Protein AF-A0A1V5LY72-F1 (afdb_monomer)

Radius of gyration: 16.08 Å; Cα contacts (8 Å, |Δi|>4): 349; chains: 1; bounding box: 36×36×45 Å

Nearest PDB structures (foldseek):
  6a4c-assembly1_A  TM=6.424E-01  e=1.986E-06  Myxococcus xanthus DK 1622
  4v6i-assembly1_AB  TM=4.073E-01  e=1.769E+00  Saccharomyces cerevisiae
  3egi-assembly1_A  TM=2.942E-01  e=5.851E+00  Homo sapiens
  3egi-assembly1_C  TM=3.073E-01  e=8.894E+00  Homo sapiens

Structure (mmCIF, N/CA/C/O backbone):
data_AF-A0A1V5LY72-F1
#
_entry.id   AF-A0A1V5LY72-F1
#
loop_
_atom_site.group_PDB
_atom_site.id
_atom_site.type_symbol
_atom_site.label_atom_id
_atom_site.label_alt_id
_atom_site.label_comp_id
_atom_site.label_asym_id
_atom_site.label_entity_id
_atom_site.label_seq_id
_atom_site.pdbx_PDB_ins_code
_atom_site.Cartn_x
_atom_site.Cartn_y
_atom_site.Cartn_z
_atom_site.occupancy
_atom_site.B_iso_or_equiv
_atom_site.auth_seq_id
_atom_site.auth_comp_id
_atom_site.auth_asym_id
_atom_site.auth_atom_id
_atom_site.pdbx_PDB_model_num
ATOM 1 N N . MET A 1 1 ? -5.450 -8.297 14.480 1.00 88.75 1 MET A N 1
ATOM 2 C CA . MET A 1 1 ? -4.100 -7.700 14.528 1.00 88.75 1 MET A CA 1
ATOM 3 C C . MET A 1 1 ? -3.968 -6.766 13.341 1.00 88.75 1 MET A C 1
ATOM 5 O O . MET A 1 1 ? -4.566 -7.056 12.306 1.00 88.75 1 MET A O 1
ATOM 9 N N . VAL A 1 2 ? -3.262 -5.652 13.519 1.00 92.75 2 VAL A N 1
ATOM 10 C CA . VAL A 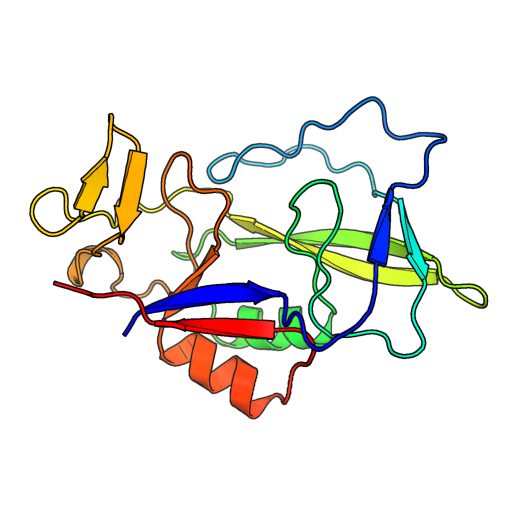1 2 ? -2.983 -4.669 12.466 1.00 92.75 2 VAL A CA 1
ATOM 11 C C . VAL A 1 2 ? -1.475 -4.566 12.291 1.00 92.75 2 VAL A C 1
ATOM 13 O O . VAL A 1 2 ? -0.736 -4.670 13.268 1.00 92.75 2 VAL A O 1
ATOM 16 N N . PHE A 1 3 ? -1.032 -4.344 11.061 1.00 94.44 3 PHE A N 1
ATOM 17 C CA . PHE A 1 3 ? 0.366 -4.155 10.696 1.00 94.44 3 PHE A CA 1
ATOM 18 C C . PHE A 1 3 ? 0.501 -2.872 9.889 1.00 94.44 3 PHE A C 1
ATOM 20 O O . PHE A 1 3 ? -0.375 -2.587 9.078 1.00 94.44 3 PHE A O 1
ATOM 27 N N . SER A 1 4 ? 1.582 -2.114 10.060 1.00 92.44 4 SER A N 1
ATOM 28 C CA . SER A 1 4 ? 1.967 -1.118 9.056 1.00 92.44 4 SER A CA 1
ATOM 29 C C . SER A 1 4 ? 2.864 -1.759 8.004 1.00 92.44 4 SER A C 1
ATOM 31 O O . SER A 1 4 ? 3.755 -2.537 8.357 1.00 92.44 4 SER A O 1
ATOM 33 N N . ILE A 1 5 ? 2.636 -1.416 6.736 1.00 90.75 5 ILE A N 1
ATOM 34 C CA . ILE A 1 5 ? 3.515 -1.797 5.628 1.00 90.75 5 ILE A CA 1
ATOM 35 C C . ILE A 1 5 ? 4.699 -0.836 5.605 1.00 90.75 5 ILE A C 1
ATOM 37 O O . ILE A 1 5 ? 4.517 0.383 5.554 1.00 90.75 5 ILE A O 1
ATOM 41 N N . GLU A 1 6 ? 5.904 -1.385 5.614 1.00 85.62 6 GLU A N 1
ATOM 42 C CA . GLU A 1 6 ? 7.139 -0.633 5.444 1.00 85.62 6 GLU A CA 1
ATOM 43 C C . GLU A 1 6 ? 8.017 -1.286 4.374 1.00 85.62 6 GLU A C 1
ATOM 45 O O . GLU A 1 6 ? 7.771 -2.402 3.914 1.00 85.62 6 GLU A O 1
ATOM 50 N N . PHE A 1 7 ? 9.021 -0.545 3.917 1.00 80.44 7 PHE A N 1
ATOM 51 C CA . PHE A 1 7 ? 10.025 -1.092 3.018 1.00 80.44 7 PHE A CA 1
ATOM 52 C C . PHE A 1 7 ? 10.946 -2.038 3.781 1.00 80.44 7 PHE A C 1
ATOM 54 O O . PHE A 1 7 ? 11.317 -1.768 4.927 1.00 80.44 7 PHE A O 1
ATOM 61 N N . ASP A 1 8 ? 11.338 -3.137 3.148 1.00 77.44 8 ASP A N 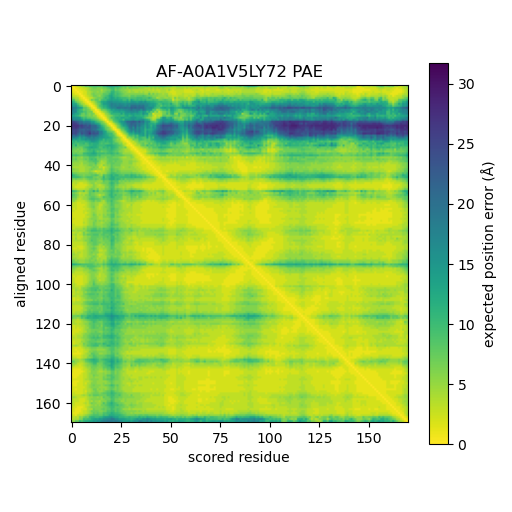1
ATOM 62 C CA . ASP A 1 8 ? 12.392 -3.984 3.691 1.00 77.44 8 ASP A CA 1
ATOM 63 C C . ASP A 1 8 ? 13.773 -3.374 3.391 1.00 77.44 8 ASP A C 1
ATOM 65 O O . ASP A 1 8 ? 14.243 -3.365 2.253 1.00 77.44 8 ASP A O 1
ATOM 69 N N . ILE A 1 9 ? 14.439 -2.848 4.423 1.00 63.25 9 ILE A N 1
ATOM 70 C CA . ILE A 1 9 ? 15.747 -2.179 4.309 1.00 63.25 9 ILE A CA 1
ATOM 71 C C . ILE A 1 9 ? 16.832 -3.137 3.783 1.00 63.25 9 ILE A C 1
ATOM 73 O O . ILE A 1 9 ? 17.829 -2.681 3.216 1.00 63.25 9 ILE A O 1
ATOM 77 N N . GLU A 1 10 ? 16.651 -4.455 3.917 1.00 57.84 10 GLU A N 1
ATOM 78 C CA . GLU A 1 10 ? 17.609 -5.442 3.402 1.00 57.84 10 GLU A CA 1
ATOM 79 C C . GLU A 1 10 ? 17.606 -5.530 1.864 1.00 57.84 10 GLU A C 1
ATOM 81 O O . GLU A 1 10 ? 18.600 -5.947 1.258 1.00 57.84 10 GLU A O 1
ATOM 86 N N . THR A 1 11 ? 16.545 -5.053 1.203 1.00 59.81 11 THR A N 1
ATOM 87 C CA . THR A 1 11 ? 16.535 -4.855 -0.251 1.00 59.81 11 THR A CA 1
ATOM 88 C C . THR A 1 11 ? 17.244 -3.550 -0.627 1.00 59.81 11 THR A C 1
ATOM 90 O O . THR A 1 11 ? 16.677 -2.465 -0.583 1.00 59.81 11 THR A O 1
ATOM 93 N N . VAL A 1 12 ? 18.517 -3.634 -1.031 1.00 52.47 12 VAL A N 1
ATOM 94 C CA . VAL A 1 12 ? 19.279 -2.472 -1.530 1.00 52.47 12 VAL A CA 1
ATOM 95 C C . VAL A 1 12 ? 18.774 -2.084 -2.920 1.00 52.47 12 VAL A C 1
ATOM 97 O O . VAL A 1 12 ? 19.283 -2.547 -3.942 1.00 52.47 12 VAL A O 1
ATOM 100 N N . SER A 1 13 ? 17.759 -1.232 -2.965 1.00 60.56 13 SER A N 1
ATOM 101 C CA . SER A 1 13 ? 17.293 -0.627 -4.206 1.00 60.56 13 SER A CA 1
ATOM 102 C C . SER A 1 13 ? 16.779 0.782 -3.975 1.00 60.56 13 SER A C 1
ATOM 104 O O . SER A 1 13 ? 16.099 1.039 -2.983 1.00 60.56 13 SER A O 1
ATOM 106 N N . THR A 1 14 ? 17.092 1.687 -4.896 1.00 63.22 14 THR A N 1
ATOM 107 C CA . THR A 1 14 ? 16.636 3.076 -4.831 1.00 63.22 14 THR A CA 1
ATOM 108 C C . THR A 1 14 ? 15.797 3.377 -6.062 1.00 63.22 14 THR A C 1
ATOM 110 O O . THR A 1 14 ? 16.195 3.083 -7.192 1.00 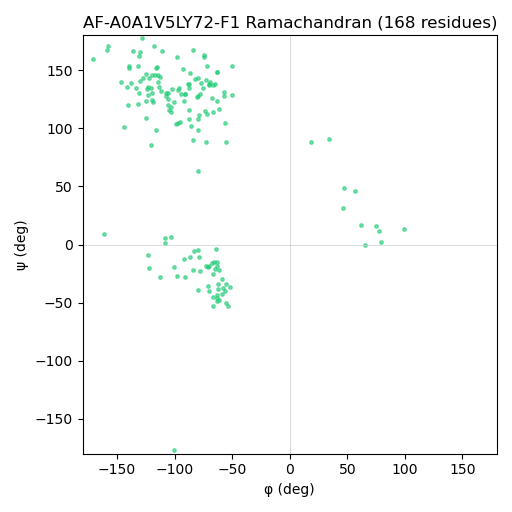63.22 14 THR A O 1
ATOM 113 N N . LEU A 1 15 ? 14.621 3.951 -5.829 1.00 71.12 15 LEU A N 1
ATOM 114 C CA . LEU A 1 15 ? 13.766 4.489 -6.871 1.00 71.12 15 LEU A CA 1
ATOM 115 C C . LEU A 1 15 ? 13.859 6.015 -6.820 1.00 71.12 15 LEU A C 1
ATOM 117 O O . LEU A 1 15 ? 13.627 6.601 -5.764 1.00 71.12 15 LEU A O 1
ATOM 121 N N . ALA A 1 16 ? 14.209 6.634 -7.944 1.00 70.00 16 ALA A N 1
ATOM 122 C CA . ALA A 1 16 ? 14.268 8.086 -8.092 1.00 70.00 16 ALA A CA 1
ATOM 123 C C . ALA A 1 16 ? 13.215 8.554 -9.101 1.00 70.00 16 ALA A C 1
ATOM 125 O O . ALA A 1 16 ? 12.931 7.861 -10.084 1.00 70.00 16 ALA A O 1
ATOM 126 N N . VAL A 1 17 ? 12.639 9.733 -8.884 1.00 67.50 17 VAL A N 1
ATOM 127 C CA . VAL A 1 17 ? 11.720 10.355 -9.848 1.00 67.50 17 VAL A CA 1
ATOM 128 C C . VAL A 1 17 ? 12.488 10.795 -11.102 1.00 67.50 17 VAL A C 1
ATOM 130 O O . VAL A 1 17 ? 13.606 11.300 -11.022 1.00 67.50 17 VAL A O 1
ATOM 133 N N . ALA A 1 18 ? 11.899 10.595 -12.283 1.00 63.44 18 ALA A N 1
ATOM 134 C CA . ALA A 1 18 ? 12.439 11.127 -13.532 1.00 63.44 18 ALA A CA 1
ATOM 135 C C . ALA A 1 18 ? 12.246 12.657 -13.595 1.00 63.44 18 ALA A C 1
ATOM 137 O O . ALA A 1 18 ? 11.116 13.124 -13.724 1.00 63.44 18 ALA A O 1
ATOM 138 N N . ASP A 1 19 ? 13.346 13.410 -13.544 1.00 56.31 19 ASP A N 1
ATOM 139 C CA . ASP A 1 19 ? 13.428 14.869 -13.309 1.00 56.31 19 ASP A CA 1
ATOM 140 C C . ASP A 1 19 ? 12.780 15.775 -14.393 1.00 56.31 19 ASP A C 1
ATOM 142 O O . ASP A 1 19 ? 12.689 16.986 -14.228 1.00 56.31 19 ASP A O 1
ATOM 146 N N . ASP A 1 20 ? 12.265 15.230 -15.502 1.00 50.94 20 ASP A N 1
ATOM 147 C CA . ASP A 1 20 ? 12.042 16.047 -16.710 1.00 50.94 20 ASP A CA 1
ATOM 148 C C . A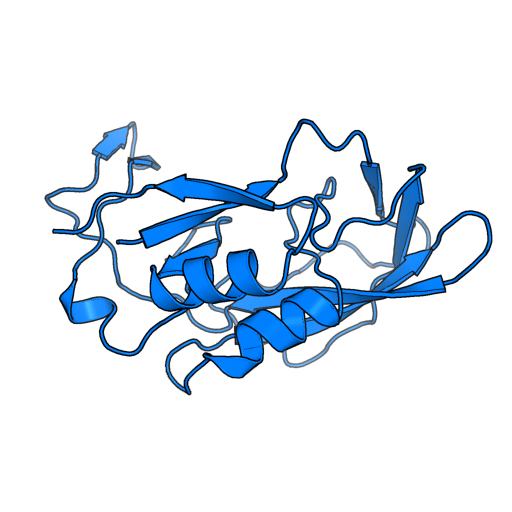SP A 1 20 ? 10.579 16.378 -17.078 1.00 50.94 20 ASP A C 1
ATOM 150 O O . ASP A 1 20 ? 10.361 17.019 -18.108 1.00 50.94 20 ASP A O 1
ATOM 154 N N . ALA A 1 21 ? 9.545 15.969 -16.325 1.00 43.81 21 ALA A N 1
ATOM 155 C CA . ALA A 1 21 ? 8.161 16.286 -16.747 1.00 43.81 21 ALA A CA 1
ATOM 156 C C . ALA A 1 21 ? 7.042 16.201 -15.695 1.00 43.81 21 ALA A C 1
ATOM 158 O O . ALA A 1 21 ? 5.871 16.267 -16.075 1.00 43.81 21 ALA A O 1
ATOM 159 N N . VAL A 1 22 ? 7.338 16.022 -14.408 1.00 49.91 22 VAL A N 1
ATOM 160 C CA . VAL A 1 22 ? 6.283 16.077 -13.387 1.00 49.91 22 VAL A CA 1
ATOM 161 C C . VAL A 1 22 ? 6.333 17.469 -12.784 1.00 49.91 22 VAL A C 1
ATOM 163 O O . VAL A 1 22 ? 7.246 17.781 -12.028 1.00 49.91 22 VAL A O 1
ATOM 166 N N . ASP A 1 23 ? 5.379 18.312 -13.176 1.00 47.09 23 ASP A N 1
ATOM 167 C CA . ASP A 1 23 ? 5.062 19.577 -12.513 1.00 47.09 23 ASP A CA 1
ATOM 168 C C . ASP A 1 23 ? 4.762 19.239 -11.038 1.00 47.09 23 ASP A C 1
ATOM 170 O O . ASP A 1 23 ? 3.671 18.799 -10.694 1.00 47.09 23 ASP A O 1
ATOM 174 N N . TRP A 1 24 ? 5.822 19.219 -10.227 1.00 47.91 24 TRP A N 1
ATOM 175 C CA . TRP A 1 24 ? 5.889 19.163 -8.766 1.00 47.91 24 TRP A CA 1
ATOM 176 C C . TRP A 1 24 ? 4.602 18.685 -8.069 1.00 47.91 24 TRP A C 1
ATOM 178 O O . TRP A 1 24 ? 3.768 19.467 -7.626 1.00 47.91 24 TRP A O 1
ATOM 188 N N . MET A 1 25 ? 4.525 17.356 -7.928 1.00 55.47 25 MET A N 1
ATOM 189 C CA . MET A 1 25 ? 3.971 16.622 -6.784 1.00 55.47 25 MET A CA 1
ATOM 190 C C . MET A 1 25 ? 2.772 17.265 -6.070 1.00 55.47 25 MET A C 1
ATOM 192 O O . MET A 1 25 ? 2.910 17.914 -5.033 1.00 55.47 25 MET A O 1
ATOM 196 N N . GLN A 1 26 ? 1.572 16.914 -6.515 1.00 55.41 26 GLN A N 1
ATOM 197 C CA . GLN A 1 26 ? 0.471 16.702 -5.582 1.00 55.41 26 GLN A CA 1
ATOM 198 C C . GLN A 1 26 ? -0.012 15.269 -5.753 1.00 55.41 26 GLN A C 1
ATOM 200 O O . GLN A 1 26 ? -0.956 15.008 -6.491 1.00 55.41 26 GLN A O 1
ATOM 205 N N . ILE A 1 27 ? 0.636 14.323 -5.062 1.00 59.41 27 ILE A N 1
ATOM 206 C CA . ILE A 1 27 ? -0.160 13.181 -4.621 1.00 59.41 27 ILE A CA 1
ATOM 207 C C . ILE A 1 27 ? -1.197 13.749 -3.676 1.00 59.41 27 ILE A C 1
ATOM 209 O O . ILE A 1 27 ? -0.816 14.429 -2.716 1.00 59.41 27 ILE A O 1
ATOM 213 N N . PRO A 1 28 ? -2.489 13.520 -3.942 1.00 62.75 28 PRO A N 1
ATOM 214 C CA . PRO A 1 28 ? -3.497 13.869 -2.972 1.00 62.75 28 PRO A CA 1
ATOM 215 C C . PRO A 1 28 ? -3.133 13.129 -1.685 1.00 62.75 28 PRO A C 1
ATOM 217 O O . PRO A 1 28 ? -2.884 11.924 -1.752 1.00 62.75 28 PRO A O 1
ATOM 220 N N . PRO A 1 29 ? -3.044 13.815 -0.535 1.00 67.94 29 PRO A N 1
ATOM 221 C CA . PRO A 1 29 ? -2.762 13.137 0.717 1.00 67.94 29 PRO A CA 1
ATOM 222 C C . PRO A 1 29 ? -3.714 11.949 0.888 1.00 67.94 29 PRO A C 1
ATOM 224 O O . PRO A 1 29 ? -4.826 11.950 0.346 1.00 67.94 29 PRO A O 1
ATOM 227 N N . GLN A 1 30 ? -3.293 10.934 1.644 1.00 72.00 30 GLN A N 1
ATOM 228 C CA . GLN A 1 30 ? -4.189 9.830 1.982 1.00 72.00 30 GLN A CA 1
ATOM 229 C C . GLN A 1 30 ? -5.505 10.413 2.527 1.00 72.00 30 GLN A C 1
ATOM 231 O O . GLN A 1 30 ? -5.502 11.289 3.396 1.00 72.00 30 GLN A O 1
ATOM 236 N N . GLY A 1 31 ? -6.633 9.969 1.980 1.00 66.56 31 GLY A N 1
ATOM 237 C CA . GLY A 1 31 ? -7.951 10.523 2.281 1.00 66.56 31 GLY A CA 1
ATOM 238 C C . GLY A 1 31 ? -8.516 11.525 1.271 1.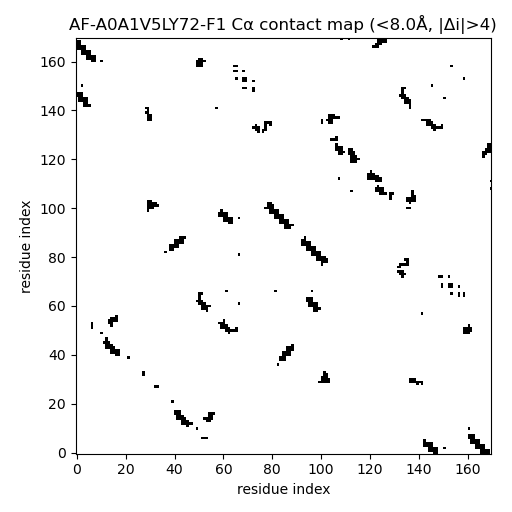00 66.56 31 GLY A C 1
ATOM 239 O O . GLY A 1 31 ? -9.504 12.187 1.593 1.00 66.56 31 GLY A O 1
ATOM 240 N N . HIS A 1 32 ? -7.929 11.627 0.077 1.00 72.50 32 HIS A N 1
ATOM 241 C CA . HIS A 1 32 ? -8.442 12.446 -1.023 1.00 72.50 32 HIS A CA 1
ATOM 242 C C . HIS A 1 32 ? -8.697 11.619 -2.290 1.00 72.50 32 HIS A C 1
ATOM 244 O O . HIS A 1 32 ? -7.920 10.730 -2.626 1.00 72.50 32 HIS A O 1
ATOM 250 N N . ILE A 1 33 ? -9.759 11.940 -3.033 1.00 80.50 33 ILE A N 1
ATOM 251 C CA . ILE A 1 33 ? -10.062 11.306 -4.326 1.00 80.50 33 ILE A CA 1
ATOM 252 C C . ILE A 1 33 ? -9.140 11.881 -5.408 1.00 80.50 33 ILE A C 1
ATOM 254 O O . ILE A 1 33 ? -8.885 13.085 -5.442 1.00 80.50 33 ILE A O 1
ATOM 258 N N . VAL A 1 34 ? -8.649 11.013 -6.293 1.00 82.19 34 VAL A N 1
ATOM 259 C CA . VAL A 1 34 ? -7.842 11.399 -7.460 1.00 82.19 34 VAL A CA 1
ATOM 260 C C . VAL A 1 34 ? -8.755 11.475 -8.685 1.00 82.19 34 VAL A C 1
ATOM 262 O O . VAL A 1 34 ? -9.145 10.441 -9.236 1.00 82.19 34 VAL A O 1
ATOM 265 N N . ASP A 1 35 ? -9.090 12.686 -9.126 1.00 79.12 35 ASP A N 1
ATOM 266 C CA . ASP A 1 35 ? -9.936 12.890 -10.313 1.00 79.12 35 ASP A CA 1
ATOM 267 C C . ASP A 1 35 ? -9.142 12.747 -11.623 1.00 79.12 35 ASP A C 1
ATOM 269 O O . ASP A 1 35 ? -9.610 12.126 -12.578 1.00 79.12 35 ASP A O 1
ATOM 273 N N . GLU A 1 36 ? -7.907 13.256 -11.650 1.00 82.88 36 GLU A N 1
ATOM 274 C CA . GLU A 1 36 ? -6.990 13.175 -12.790 1.00 82.88 36 GLU A CA 1
ATOM 275 C C . GLU A 1 36 ? -5.669 12.526 -12.366 1.00 82.88 36 GLU A C 1
ATOM 277 O O . GLU A 1 36 ? -5.096 12.872 -11.333 1.00 82.88 36 GLU A O 1
ATOM 282 N N . TRP A 1 37 ? -5.172 11.579 -13.167 1.00 85.75 37 TRP A N 1
ATOM 283 C CA . TRP A 1 37 ? -3.913 10.887 -12.899 1.00 85.75 37 TRP A CA 1
ATOM 284 C C . TRP A 1 37 ? -2.956 11.009 -14.080 1.00 85.75 37 TRP A C 1
ATOM 286 O O . TRP A 1 37 ? -3.153 10.401 -15.136 1.00 85.75 37 TRP A O 1
ATOM 296 N N . ILE A 1 38 ? -1.904 11.800 -13.891 1.00 83.44 38 ILE A N 1
ATOM 297 C CA . ILE A 1 38 ? -0.822 11.943 -14.862 1.00 83.44 38 ILE A CA 1
ATOM 298 C C . ILE A 1 38 ? 0.195 10.850 -14.577 1.00 83.44 38 ILE A C 1
ATOM 300 O O . ILE A 1 38 ? 0.808 10.865 -13.519 1.00 83.44 38 ILE A O 1
ATOM 304 N N . LEU A 1 39 ? 0.375 9.936 -15.533 1.00 86.31 39 LEU A N 1
ATOM 305 C CA . LEU A 1 39 ? 1.199 8.737 -15.391 1.00 86.31 39 LEU A CA 1
ATOM 306 C C . LEU A 1 39 ? 2.657 9.068 -14.995 1.00 86.31 39 LEU A C 1
ATOM 308 O O . LEU A 1 39 ? 3.439 9.494 -15.856 1.00 86.31 39 LEU A O 1
ATOM 312 N N . PRO A 1 40 ? 3.044 8.849 -13.726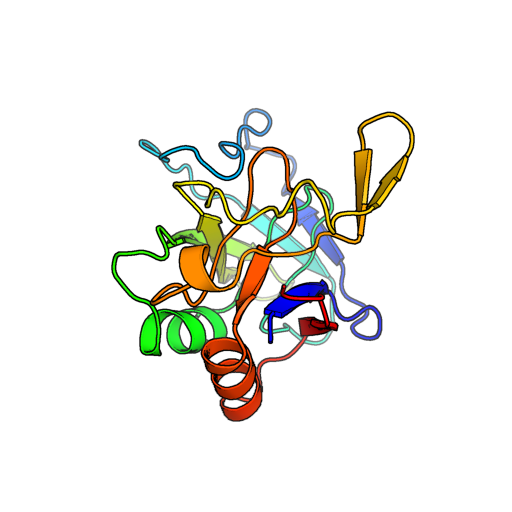 1.00 86.06 40 PRO A N 1
ATOM 313 C CA . PRO A 1 40 ? 4.369 9.186 -13.221 1.00 86.06 40 PRO A CA 1
ATOM 314 C C . PRO A 1 40 ? 5.442 8.245 -13.762 1.00 86.06 40 PRO A C 1
ATOM 316 O O . PRO A 1 40 ? 5.177 7.084 -14.094 1.00 86.06 40 PRO A O 1
ATOM 319 N N . LYS A 1 41 ? 6.675 8.752 -13.819 1.00 87.75 41 LYS A N 1
ATOM 320 C CA . LYS A 1 41 ? 7.844 8.021 -14.310 1.00 87.75 41 LYS A CA 1
ATOM 321 C C . LYS A 1 41 ? 8.929 7.984 -13.244 1.00 87.75 41 LYS A C 1
ATOM 323 O O . LYS A 1 41 ? 9.339 9.024 -12.734 1.00 87.75 41 LYS A O 1
ATOM 328 N N . PHE A 1 42 ? 9.419 6.787 -12.971 1.00 87.75 42 PHE A N 1
ATOM 329 C CA . PHE A 1 42 ? 10.460 6.518 -11.991 1.00 87.75 42 PHE A CA 1
ATOM 330 C C . PHE A 1 42 ? 11.622 5.778 -12.634 1.00 87.75 42 PHE A C 1
ATOM 332 O O . PHE A 1 42 ? 11.399 4.944 -13.504 1.00 87.75 42 PHE A O 1
ATOM 339 N N . TYR A 1 43 ? 12.843 6.024 -12.177 1.00 89.19 43 TYR A N 1
ATOM 340 C CA . TYR A 1 43 ? 14.020 5.242 -12.536 1.00 89.19 43 TYR A CA 1
ATOM 341 C C . TYR A 1 43 ? 14.435 4.360 -11.369 1.00 89.19 43 TYR A C 1
ATOM 343 O O . TYR A 1 43 ? 14.589 4.828 -10.241 1.00 89.19 43 TYR A O 1
ATOM 351 N N . PHE A 1 44 ? 14.637 3.081 -11.657 1.00 88.25 44 PHE A N 1
ATOM 352 C CA . PHE A 1 44 ? 15.058 2.092 -10.682 1.00 88.25 44 PHE A CA 1
ATOM 353 C C . PHE A 1 44 ? 16.510 1.685 -10.904 1.00 88.25 44 PHE A C 1
ATOM 355 O O . PHE A 1 44 ? 16.897 1.264 -11.999 1.00 88.25 44 PHE A O 1
ATOM 362 N N . THR A 1 45 ? 17.301 1.756 -9.837 1.00 82.44 45 THR A N 1
ATOM 363 C CA . THR A 1 45 ? 18.677 1.260 -9.799 1.00 82.44 45 THR A CA 1
ATOM 364 C C . THR A 1 45 ? 18.767 0.125 -8.780 1.00 82.44 45 THR A C 1
ATOM 366 O O . THR A 1 45 ? 18.866 0.321 -7.571 1.00 82.44 45 THR A O 1
ATOM 369 N N . GLY A 1 46 ? 18.714 -1.107 -9.281 1.00 82.25 46 GLY A N 1
ATOM 370 C CA . GLY A 1 46 ? 18.802 -2.315 -8.467 1.00 82.25 46 GLY A CA 1
ATOM 371 C C . GLY A 1 46 ? 18.931 -3.560 -9.337 1.00 82.25 46 GLY A C 1
ATOM 372 O O . GLY A 1 46 ? 18.626 -3.539 -10.529 1.00 82.25 46 GLY A O 1
ATOM 373 N N . SER A 1 47 ? 19.424 -4.648 -8.749 1.00 79.69 47 SER A N 1
ATOM 374 C CA . SER A 1 47 ? 19.620 -5.926 -9.448 1.00 79.69 47 SER A CA 1
ATOM 375 C C . SER A 1 47 ? 18.358 -6.790 -9.499 1.00 79.69 47 SER A C 1
ATOM 377 O O . SER A 1 47 ? 18.238 -7.653 -10.367 1.00 79.69 47 SER A O 1
ATOM 379 N N . HIS A 1 48 ? 17.417 -6.562 -8.583 1.00 86.62 48 HIS A N 1
ATOM 380 C CA . HIS A 1 48 ? 16.160 -7.289 -8.474 1.00 86.62 48 HIS A CA 1
ATOM 381 C C . HIS A 1 48 ? 15.013 -6.299 -8.283 1.00 86.62 48 HIS A C 1
ATOM 383 O O . HIS A 1 48 ? 15.145 -5.377 -7.489 1.00 86.62 48 HIS A O 1
ATOM 389 N N . MET A 1 49 ? 13.911 -6.495 -9.009 1.00 89.19 49 MET A N 1
ATOM 390 C CA . MET A 1 49 ? 12.703 -5.675 -8.895 1.00 89.19 49 MET A CA 1
ATOM 391 C C . MET A 1 49 ? 11.799 -6.254 -7.799 1.00 89.19 49 MET A C 1
ATOM 393 O O . MET A 1 49 ? 11.233 -7.325 -8.031 1.00 89.19 49 MET A O 1
ATOM 397 N N . PRO A 1 50 ? 11.665 -5.602 -6.630 1.00 93.19 50 PRO A N 1
ATOM 398 C CA . PRO A 1 50 ? 10.778 -6.077 -5.578 1.00 93.19 50 PRO A CA 1
ATOM 399 C C . PRO A 1 50 ? 9.302 -5.821 -5.906 1.00 93.19 50 PRO A C 1
ATOM 401 O O . PRO A 1 50 ? 8.970 -4.964 -6.730 1.00 93.19 50 PRO A O 1
ATOM 404 N N . ASP A 1 51 ? 8.404 -6.533 -5.228 1.00 95.38 51 ASP A N 1
ATOM 405 C CA . ASP A 1 51 ? 6.958 -6.313 -5.344 1.00 95.38 51 ASP A CA 1
ATOM 406 C C . ASP A 1 51 ? 6.492 -5.023 -4.652 1.00 95.38 51 ASP A C 1
ATOM 408 O O . ASP A 1 51 ? 5.422 -4.513 -4.975 1.00 95.38 51 ASP A O 1
ATOM 412 N N . TYR A 1 52 ? 7.299 -4.468 -3.749 1.00 93.62 52 TYR A N 1
ATOM 413 C CA . TYR A 1 52 ? 7.076 -3.179 -3.105 1.00 93.62 52 TYR A CA 1
ATOM 414 C C . TYR A 1 52 ? 8.334 -2.310 -3.170 1.00 93.62 52 TYR A C 1
ATOM 416 O O . TYR A 1 52 ? 9.440 -2.747 -2.852 1.00 93.62 52 TYR A O 1
ATOM 424 N N . LEU A 1 53 ? 8.155 -1.069 -3.612 1.00 89.94 53 LEU A N 1
ATOM 425 C CA . LEU A 1 53 ? 9.208 -0.108 -3.907 1.00 89.94 53 LEU A CA 1
ATOM 426 C C . LEU A 1 53 ? 9.057 1.131 -3.030 1.00 89.94 53 LEU A C 1
ATOM 428 O O . LEU A 1 53 ? 8.040 1.827 -3.085 1.00 89.94 53 LEU A O 1
ATOM 432 N N . MET A 1 54 ? 10.119 1.450 -2.293 1.00 77.50 54 MET A N 1
ATOM 433 C CA . MET A 1 54 ? 10.277 2.754 -1.657 1.00 77.50 54 MET A CA 1
ATOM 434 C C . MET A 1 54 ? 10.916 3.744 -2.628 1.00 77.50 54 MET A C 1
ATOM 436 O O . MET A 1 54 ? 11.751 3.384 -3.458 1.00 77.50 54 MET A O 1
ATOM 440 N N . ASN A 1 55 ? 10.530 5.003 -2.498 1.00 81.19 55 ASN A N 1
ATOM 441 C CA . ASN A 1 55 ? 11.064 6.124 -3.260 1.00 81.19 55 ASN A CA 1
ATOM 442 C C . ASN A 1 55 ? 11.312 7.311 -2.330 1.00 81.19 55 ASN A C 1
ATOM 444 O O . ASN A 1 55 ? 10.850 7.348 -1.189 1.00 81.19 55 ASN A O 1
ATOM 448 N N . ASP A 1 56 ? 12.051 8.277 -2.852 1.00 75.81 56 ASP A N 1
ATOM 449 C CA . ASP A 1 56 ? 12.404 9.544 -2.214 1.00 75.81 56 ASP A CA 1
ATOM 450 C C . ASP A 1 56 ? 11.213 10.482 -1.954 1.00 75.81 56 ASP A C 1
ATOM 452 O O . ASP A 1 56 ? 11.335 11.411 -1.158 1.00 75.81 56 ASP A O 1
ATOM 456 N N . VAL A 1 57 ? 10.060 10.220 -2.574 1.00 76.62 57 VAL A N 1
ATOM 457 C CA . VAL A 1 57 ? 8.830 11.015 -2.427 1.00 76.62 57 VAL A CA 1
ATOM 458 C C . VAL A 1 57 ? 7.782 10.368 -1.512 1.00 76.62 57 VAL A C 1
ATOM 460 O O . VAL A 1 57 ? 6.675 10.889 -1.384 1.00 76.62 57 VAL A O 1
ATOM 463 N N . GLY A 1 58 ? 8.123 9.258 -0.846 1.00 79.31 58 GLY A N 1
ATOM 464 C CA . GLY A 1 58 ? 7.283 8.608 0.167 1.00 79.31 58 GLY A CA 1
ATOM 465 C C . GLY A 1 58 ? 6.080 7.828 -0.376 1.00 79.31 58 GLY A C 1
ATOM 466 O O . GLY A 1 58 ? 5.161 7.523 0.377 1.00 79.31 58 GLY A O 1
ATOM 467 N N . TRP A 1 59 ? 6.038 7.503 -1.672 1.00 86.69 59 TRP A N 1
ATOM 468 C CA . TRP A 1 59 ? 4.899 6.782 -2.251 1.00 86.69 59 TRP A CA 1
ATOM 469 C C . TRP A 1 59 ? 5.004 5.276 -2.013 1.00 86.69 59 TRP A C 1
ATOM 471 O O . TRP A 1 59 ? 6.073 4.685 -2.150 1.00 86.69 59 TRP A O 1
ATOM 481 N N . HIS A 1 60 ? 3.869 4.633 -1.764 1.00 90.81 60 HIS A N 1
ATOM 482 C CA . HIS A 1 60 ? 3.772 3.179 -1.682 1.00 90.81 60 HIS A CA 1
ATOM 483 C C . HIS A 1 60 ? 3.614 2.587 -3.086 1.00 90.81 60 HIS A C 1
ATOM 485 O O . HIS A 1 60 ? 2.494 2.465 -3.577 1.00 90.81 60 HIS A O 1
ATOM 491 N N . ILE A 1 61 ? 4.719 2.257 -3.758 1.00 92.75 61 ILE A N 1
ATOM 492 C CA . ILE A 1 61 ? 4.691 1.715 -5.124 1.00 92.75 61 ILE A CA 1
ATOM 493 C C . ILE A 1 61 ? 4.755 0.186 -5.075 1.00 92.75 61 ILE A C 1
ATOM 495 O O . ILE A 1 61 ? 5.563 -0.381 -4.349 1.00 92.75 61 ILE A O 1
ATOM 499 N N . CYS A 1 62 ? 3.917 -0.495 -5.851 1.00 95.38 62 CYS A N 1
ATOM 500 C CA . CYS A 1 62 ? 3.756 -1.941 -5.811 1.00 95.38 62 CYS A CA 1
ATOM 501 C C . CYS A 1 62 ? 3.608 -2.581 -7.194 1.00 95.38 62 CYS A C 1
ATOM 503 O O . CYS A 1 62 ? 3.154 -1.947 -8.147 1.00 95.38 62 CYS A O 1
ATOM 505 N N . SER A 1 63 ? 4.029 -3.836 -7.318 1.00 97.12 63 SER A N 1
ATOM 506 C CA . SER A 1 63 ? 3.893 -4.616 -8.547 1.00 97.12 63 SER A CA 1
ATOM 507 C C . SER A 1 63 ? 2.442 -5.057 -8.756 1.00 97.12 63 SER A C 1
ATOM 509 O O . SER A 1 63 ? 1.650 -5.115 -7.813 1.00 97.12 63 SER A O 1
ATOM 511 N N . LEU A 1 64 ? 2.103 -5.470 -9.981 1.00 97.50 64 LEU A N 1
ATOM 512 C CA . LEU A 1 64 ? 0.799 -6.078 -10.273 1.00 97.50 64 LEU A CA 1
ATOM 513 C C . LEU A 1 64 ? 0.502 -7.294 -9.374 1.00 97.50 64 LEU A C 1
ATOM 515 O O . LEU A 1 64 ? -0.633 -7.508 -8.970 1.00 97.50 64 LEU A O 1
ATOM 519 N N . LYS A 1 65 ? 1.530 -8.065 -9.003 1.00 97.50 65 LYS A N 1
ATOM 520 C CA . LYS A 1 65 ? 1.381 -9.221 -8.113 1.00 97.50 65 LYS A CA 1
ATOM 521 C C . LYS A 1 65 ? 0.893 -8.807 -6.720 1.00 97.50 65 LYS A C 1
ATOM 523 O O . LYS A 1 65 ? 0.004 -9.459 -6.173 1.00 97.50 65 LYS A O 1
ATOM 528 N N . LEU A 1 66 ? 1.442 -7.726 -6.158 1.00 97.38 66 LEU A N 1
ATOM 529 C CA . LEU A 1 66 ? 0.975 -7.200 -4.873 1.00 97.38 66 LEU A CA 1
ATOM 530 C C . LEU A 1 66 ? -0.411 -6.553 -5.002 1.00 97.38 66 LEU A C 1
ATOM 532 O O . LEU A 1 66 ? -1.237 -6.728 -4.107 1.00 97.38 66 LEU A O 1
ATOM 536 N N . VAL A 1 67 ? -0.704 -5.888 -6.127 1.00 98.00 67 VAL A N 1
ATOM 537 C CA . VAL A 1 67 ? -2.061 -5.402 -6.440 1.00 98.00 67 VAL A CA 1
ATOM 538 C C . VAL A 1 67 ? -3.067 -6.547 -6.402 1.00 98.00 67 VAL A C 1
ATOM 540 O O . VAL A 1 67 ? -4.063 -6.451 -5.690 1.00 98.00 67 VAL A O 1
ATOM 543 N N . ASP A 1 68 ? -2.793 -7.654 -7.091 1.00 97.81 68 ASP A N 1
ATOM 544 C CA . ASP A 1 68 ? -3.676 -8.823 -7.122 1.00 97.81 68 ASP A CA 1
ATOM 545 C C . ASP A 1 68 ? -3.845 -9.451 -5.730 1.00 97.81 68 ASP A C 1
ATOM 547 O O . ASP A 1 68 ? -4.944 -9.880 -5.357 1.00 97.81 68 ASP A O 1
ATOM 551 N N . ALA A 1 69 ? -2.775 -9.485 -4.927 1.00 97.31 69 ALA A N 1
ATOM 552 C CA . ALA A 1 69 ? -2.835 -9.957 -3.547 1.00 97.31 69 ALA A CA 1
ATOM 553 C C . ALA A 1 69 ? -3.787 -9.093 -2.704 1.00 97.31 69 ALA A C 1
ATOM 555 O O . ALA A 1 69 ? -4.667 -9.643 -2.035 1.00 97.31 69 ALA A O 1
ATOM 556 N N . ILE A 1 70 ? -3.663 -7.765 -2.790 1.00 97.19 70 ILE A N 1
ATOM 557 C CA . ILE A 1 70 ? -4.513 -6.815 -2.064 1.00 97.19 70 ILE A CA 1
ATOM 558 C C . ILE A 1 70 ? -5.960 -6.885 -2.572 1.00 97.19 70 ILE A C 1
ATOM 560 O O . ILE A 1 70 ? -6.880 -7.157 -1.799 1.00 97.19 70 ILE A O 1
ATOM 564 N N . ALA A 1 71 ? -6.163 -6.750 -3.882 1.00 96.56 71 ALA A N 1
ATOM 565 C CA . ALA A 1 71 ? -7.481 -6.744 -4.515 1.00 96.56 71 ALA A CA 1
ATOM 566 C C . ALA A 1 71 ? -8.281 -8.030 -4.251 1.00 96.56 71 ALA A C 1
ATOM 568 O O . ALA A 1 71 ? -9.506 -7.987 -4.175 1.00 96.56 71 ALA A O 1
ATOM 569 N N . SER A 1 72 ? -7.609 -9.173 -4.060 1.00 96.38 72 SER A N 1
ATOM 570 C CA . SER A 1 72 ? -8.277 -10.455 -3.790 1.00 96.38 72 SER A CA 1
ATOM 571 C C . SER A 1 72 ? -8.989 -10.548 -2.436 1.00 96.38 72 SER A C 1
ATOM 573 O O . SER A 1 72 ? -9.799 -11.456 -2.244 1.00 96.38 72 SER A O 1
ATOM 575 N N . VAL A 1 73 ? -8.686 -9.646 -1.499 1.00 95.50 73 VAL A N 1
ATOM 576 C CA . VAL A 1 73 ? -9.332 -9.589 -0.177 1.00 95.50 73 VAL A CA 1
ATOM 577 C C . VAL A 1 73 ? -9.984 -8.241 0.107 1.00 95.50 73 VAL A C 1
ATOM 579 O O . VAL A 1 73 ? -10.696 -8.123 1.102 1.00 95.50 73 VAL A O 1
ATOM 582 N N . CYS A 1 74 ? -9.762 -7.238 -0.743 1.00 93.31 74 CYS A N 1
ATOM 583 C CA . CYS A 1 74 ? -10.323 -5.916 -0.536 1.00 93.31 74 CYS A CA 1
ATOM 584 C C . CYS A 1 74 ? -11.849 -5.896 -0.564 1.00 93.31 74 CYS A C 1
ATOM 586 O O . CYS A 1 74 ? -12.505 -6.656 -1.281 1.00 93.31 74 CYS A O 1
ATOM 588 N N . THR A 1 75 ? -12.404 -4.976 0.215 1.00 94.12 75 THR A N 1
ATOM 589 C CA . THR A 1 75 ? -13.836 -4.697 0.276 1.00 94.12 75 THR A CA 1
ATOM 590 C C . THR A 1 75 ? -14.116 -3.264 -0.168 1.00 94.12 75 THR A C 1
ATOM 592 O O . THR A 1 75 ? -13.216 -2.440 -0.327 1.00 94.12 75 THR A O 1
ATOM 595 N N . GLU A 1 76 ? -15.394 -2.932 -0.334 1.00 92.06 76 GLU A N 1
ATOM 596 C CA . GLU A 1 76 ? -15.830 -1.564 -0.638 1.00 92.06 76 GLU A CA 1
ATOM 597 C C . GLU A 1 76 ? -15.491 -0.557 0.482 1.00 92.06 76 GLU A C 1
ATOM 599 O O . GLU A 1 76 ? -15.545 0.651 0.256 1.00 92.06 76 GLU A O 1
ATOM 604 N N . LEU A 1 77 ? -15.139 -1.033 1.685 1.00 93.62 77 LEU A N 1
ATOM 605 C CA . LEU A 1 77 ? -14.794 -0.196 2.838 1.00 93.62 77 LEU A CA 1
ATOM 606 C C . LEU A 1 77 ? -13.318 0.219 2.873 1.00 93.62 77 LEU A C 1
ATOM 608 O O . LEU A 1 77 ? -12.965 1.091 3.664 1.00 93.62 77 LEU A O 1
ATOM 612 N N . ASP A 1 78 ? -12.474 -0.375 2.029 1.00 93.69 78 ASP A N 1
ATOM 613 C CA . ASP A 1 78 ? -11.030 -0.117 2.022 1.00 93.69 78 ASP A CA 1
ATOM 614 C C . ASP A 1 78 ? -10.657 1.201 1.335 1.00 93.69 78 ASP A C 1
ATOM 616 O O . ASP A 1 78 ? -9.588 1.753 1.589 1.00 93.69 78 ASP A O 1
ATOM 620 N N . PHE A 1 79 ? -11.527 1.710 0.452 1.00 93.31 79 PHE A N 1
ATOM 621 C CA . PHE A 1 79 ? -11.299 2.922 -0.353 1.00 93.31 79 PHE A CA 1
ATOM 622 C C . PHE A 1 79 ? -9.912 2.966 -1.020 1.00 93.31 79 PHE A C 1
ATOM 624 O O . PHE A 1 79 ? -9.334 4.037 -1.199 1.00 93.31 79 PHE A O 1
ATOM 631 N N . VAL A 1 80 ? -9.363 1.800 -1.369 1.00 94.62 80 VAL A N 1
ATOM 632 C CA . VAL A 1 80 ? -8.060 1.684 -2.020 1.00 94.62 80 VAL A CA 1
ATOM 633 C C . VAL A 1 80 ? -8.208 1.796 -3.530 1.00 94.62 80 VAL A C 1
ATOM 635 O O . VAL A 1 80 ? -9.092 1.198 -4.146 1.00 94.62 80 VAL A O 1
ATOM 638 N N . ARG A 1 81 ? -7.289 2.536 -4.134 1.00 94.12 81 ARG A N 1
ATOM 639 C CA . ARG A 1 81 ? -7.126 2.662 -5.571 1.00 94.12 81 ARG A CA 1
ATOM 640 C C . ARG A 1 81 ? -5.673 2.422 -5.942 1.00 94.12 81 ARG A C 1
ATOM 642 O O . ARG A 1 81 ? -4.756 2.871 -5.259 1.00 94.12 81 ARG A O 1
ATOM 649 N N . PHE A 1 82 ? -5.480 1.733 -7.058 1.00 95.19 82 PHE A N 1
ATOM 650 C CA . PHE A 1 82 ? -4.166 1.481 -7.632 1.00 95.19 82 PHE A CA 1
ATOM 651 C C . PHE A 1 82 ? -3.962 2.419 -8.811 1.00 95.19 82 PHE A C 1
ATOM 653 O O . PHE A 1 82 ? -4.688 2.348 -9.806 1.00 95.19 82 PHE A O 1
ATOM 660 N N . LEU A 1 83 ? -3.010 3.335 -8.677 1.00 93.56 83 LEU A N 1
ATOM 661 C CA . LEU A 1 83 ? -2.743 4.350 -9.688 1.00 93.56 83 LEU A CA 1
ATOM 662 C C . LEU A 1 83 ? -1.490 3.947 -10.471 1.00 93.56 83 LEU A C 1
ATOM 664 O O . LEU A 1 83 ? -0.433 3.807 -9.858 1.00 93.56 83 LEU A O 1
ATOM 668 N N . PRO A 1 84 ? -1.571 3.717 -11.791 1.00 93.81 84 PRO A N 1
ATOM 669 C CA . PRO A 1 84 ? -0.453 3.160 -12.547 1.00 93.81 84 PRO A CA 1
ATOM 670 C C . PRO A 1 84 ? 0.759 4.097 -12.535 1.00 93.81 84 PRO A C 1
ATOM 672 O O . PRO A 1 84 ? 0.617 5.316 -12.520 1.00 93.81 84 PRO A O 1
ATOM 675 N N . VAL A 1 85 ? 1.961 3.540 -12.583 1.00 92.38 85 VAL A N 1
ATOM 676 C CA . VAL A 1 85 ? 3.223 4.265 -12.755 1.00 92.38 85 VAL A CA 1
ATOM 677 C C . VAL A 1 85 ? 4.132 3.480 -13.691 1.00 92.38 85 VAL A C 1
ATOM 679 O O . VAL A 1 85 ? 4.057 2.252 -13.784 1.00 92.38 85 VAL A O 1
ATOM 682 N N . HIS A 1 86 ? 5.033 4.181 -14.367 1.00 93.00 86 HIS A N 1
ATOM 683 C CA . HIS A 1 86 ? 6.093 3.545 -15.137 1.00 93.00 86 HIS A CA 1
ATOM 684 C C . HIS A 1 86 ? 7.402 3.558 -14.359 1.00 93.00 86 HIS A C 1
ATOM 686 O O . HIS A 1 86 ? 7.926 4.623 -14.029 1.00 93.00 86 HIS A O 1
ATOM 692 N N . VAL A 1 87 ? 7.960 2.372 -14.134 1.00 92.06 87 VAL A N 1
ATOM 693 C CA . VAL A 1 87 ? 9.293 2.188 -13.565 1.00 92.06 87 VAL A CA 1
ATOM 694 C C . VAL A 1 87 ? 10.251 1.778 -14.680 1.00 92.06 87 VAL A C 1
ATOM 696 O O . VAL A 1 87 ? 10.108 0.728 -15.303 1.00 92.06 87 VAL A O 1
ATOM 699 N N . TYR A 1 88 ? 11.223 2.635 -14.948 1.00 92.38 88 TYR A N 1
ATOM 700 C CA . TYR A 1 88 ? 12.258 2.476 -15.954 1.00 92.38 88 TYR A CA 1
ATOM 701 C C . TYR A 1 88 ? 13.477 1.812 -15.315 1.00 92.38 88 TYR A C 1
ATOM 703 O O . TYR A 1 88 ? 14.046 2.324 -14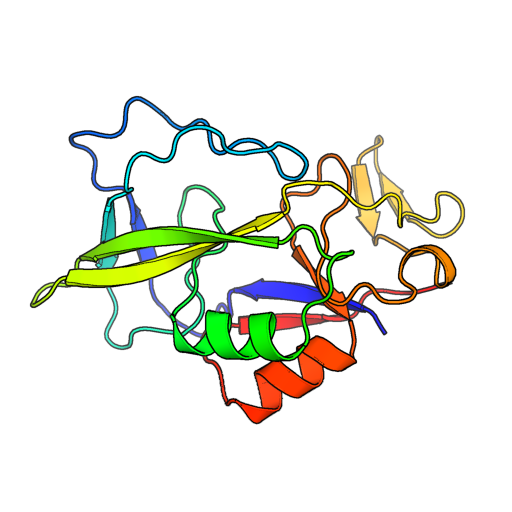.349 1.00 92.38 88 TYR A O 1
ATOM 711 N N . THR A 1 89 ? 13.897 0.686 -15.875 1.00 89.88 89 THR A N 1
ATOM 712 C CA . THR A 1 89 ? 15.185 0.047 -15.585 1.00 89.88 89 THR A CA 1
ATOM 713 C C . THR A 1 89 ? 16.179 0.374 -16.703 1.00 89.88 89 THR A C 1
ATOM 715 O O . THR A 1 89 ? 15.871 1.121 -17.634 1.00 89.88 89 THR A O 1
ATOM 718 N N . SER A 1 90 ? 17.393 -0.177 -16.643 1.00 87.81 90 SER A N 1
ATOM 719 C CA . SER A 1 90 ? 18.394 0.004 -17.705 1.00 87.81 90 SER A CA 1
ATOM 720 C C . SER A 1 90 ? 17.986 -0.610 -19.051 1.00 87.81 90 SER A C 1
ATOM 722 O O . SER A 1 90 ? 18.522 -0.217 -20.086 1.00 87.81 90 SER A O 1
ATOM 724 N N . ASP A 1 91 ? 17.063 -1.571 -19.046 1.00 89.50 91 ASP A N 1
ATOM 725 C CA . ASP A 1 91 ? 16.715 -2.412 -20.193 1.00 89.50 91 ASP A CA 1
ATOM 726 C C . ASP A 1 91 ? 15.236 -2.351 -20.605 1.00 89.50 91 ASP A C 1
ATOM 728 O O . ASP A 1 91 ? 14.911 -2.707 -21.741 1.00 89.50 91 ASP A O 1
ATOM 732 N N . ARG A 1 92 ? 14.324 -1.914 -19.725 1.00 93.12 92 ARG A N 1
ATOM 733 C CA . ARG A 1 92 ? 12.877 -1.953 -19.991 1.00 93.12 92 ARG A CA 1
ATOM 734 C C . ARG A 1 92 ? 12.075 -0.956 -19.156 1.00 93.12 92 ARG A C 1
ATOM 736 O O . ARG A 1 92 ? 12.568 -0.338 -18.220 1.00 93.12 92 ARG A O 1
ATOM 743 N N . ILE A 1 93 ? 10.801 -0.836 -19.515 1.00 92.88 93 ILE A N 1
ATOM 744 C CA . ILE A 1 93 ? 9.775 -0.134 -18.743 1.00 92.88 93 ILE A CA 1
ATOM 745 C C . ILE A 1 93 ? 8.863 -1.198 -18.144 1.00 92.88 93 ILE A C 1
ATOM 747 O O . ILE A 1 93 ? 8.420 -2.101 -18.858 1.00 92.88 93 ILE A O 1
ATOM 751 N N . ILE A 1 94 ? 8.606 -1.104 -16.845 1.00 94.38 94 ILE A N 1
ATOM 752 C CA . ILE A 1 94 ? 7.751 -2.023 -16.098 1.00 94.38 94 ILE A CA 1
ATOM 753 C C . ILE A 1 94 ? 6.612 -1.219 -15.478 1.00 94.38 94 ILE A C 1
ATOM 755 O O . ILE A 1 94 ? 6.831 -0.142 -14.922 1.00 94.38 94 ILE A O 1
ATOM 759 N N . GLU A 1 95 ? 5.395 -1.738 -15.590 1.00 95.44 95 GLU A N 1
ATOM 760 C CA . GLU A 1 95 ? 4.222 -1.146 -14.955 1.00 95.44 95 GLU A CA 1
ATOM 761 C C . GLU A 1 95 ? 4.170 -1.540 -13.476 1.00 95.44 95 GLU A C 1
ATOM 763 O O . GLU A 1 95 ? 4.271 -2.717 -13.121 1.00 95.44 95 GLU A O 1
ATOM 768 N N . TYR A 1 96 ? 4.042 -0.529 -12.627 1.00 96.12 96 TYR A N 1
ATOM 769 C CA . TYR A 1 96 ? 3.812 -0.634 -11.189 1.00 96.12 96 TYR A CA 1
ATOM 770 C C . TYR A 1 96 ? 2.611 0.247 -10.835 1.00 96.12 96 TYR A C 1
ATOM 772 O O . TYR A 1 96 ? 2.065 0.940 -11.692 1.00 96.12 96 TYR A O 1
ATOM 780 N N . TYR A 1 97 ? 2.209 0.254 -9.569 1.00 95.38 97 TYR A N 1
ATOM 781 C CA . TYR A 1 97 ? 1.055 1.007 -9.100 1.00 95.38 97 TYR A CA 1
ATOM 782 C C . TYR A 1 97 ? 1.341 1.682 -7.766 1.00 95.38 97 TYR A C 1
ATOM 784 O O . TYR A 1 97 ? 1.927 1.075 -6.878 1.00 95.38 97 TYR A O 1
ATOM 792 N N . VAL A 1 98 ? 0.888 2.917 -7.589 1.00 92.69 98 VAL A N 1
ATOM 793 C CA . VAL A 1 98 ? 0.804 3.550 -6.270 1.00 92.69 98 VAL A CA 1
ATOM 794 C C . VAL A 1 98 ? -0.421 3.006 -5.550 1.00 92.69 98 VAL A C 1
ATOM 796 O O . VAL A 1 98 ? -1.520 3.019 -6.107 1.00 92.69 98 VAL A O 1
ATOM 799 N N . ILE A 1 99 ? -0.231 2.556 -4.311 1.00 94.00 99 ILE A N 1
ATOM 800 C CA . ILE A 1 99 ? -1.321 2.243 -3.390 1.00 94.00 99 ILE A CA 1
ATOM 801 C C . ILE A 1 99 ? -1.830 3.561 -2.806 1.00 94.00 99 ILE A C 1
ATOM 803 O O . ILE A 1 99 ? -1.131 4.227 -2.038 1.00 94.00 99 ILE A O 1
ATOM 807 N N . HIS A 1 100 ? -3.048 3.937 -3.182 1.00 92.31 100 HIS A N 1
ATOM 808 C CA . HIS A 1 100 ? -3.680 5.182 -2.763 1.00 92.31 100 HIS A CA 1
ATOM 809 C C . HIS A 1 100 ? -4.965 4.902 -1.987 1.00 92.31 100 HIS A C 1
ATOM 811 O O . HIS A 1 100 ? -5.865 4.249 -2.504 1.00 92.31 100 HIS A O 1
ATOM 817 N N . ILE A 1 101 ? -5.066 5.389 -0.753 1.00 92.62 101 ILE A N 1
ATOM 818 C CA . ILE A 1 101 ? -6.274 5.294 0.070 1.00 92.62 101 ILE A CA 1
ATOM 819 C C . ILE A 1 101 ? -7.053 6.598 -0.102 1.00 92.62 101 ILE A C 1
ATOM 821 O O . ILE A 1 101 ? -6.698 7.638 0.451 1.00 92.62 101 ILE A O 1
ATOM 825 N N . GLU A 1 102 ? -8.144 6.551 -0.861 1.00 90.19 102 GLU A N 1
ATOM 826 C CA . GLU A 1 102 ? -8.948 7.729 -1.212 1.00 90.19 102 GLU A CA 1
ATOM 827 C C . GLU A 1 102 ? -9.727 8.296 -0.021 1.00 90.19 102 GLU A C 1
ATOM 829 O O . GLU A 1 102 ? -10.157 9.449 -0.051 1.00 90.19 102 GLU A O 1
ATOM 834 N N . LYS A 1 103 ? -9.910 7.510 1.046 1.00 90.50 103 LYS A N 1
ATOM 835 C CA . LYS A 1 103 ? -10.620 7.937 2.254 1.00 90.50 103 LYS A CA 1
ATOM 836 C C . LYS A 1 103 ? -9.943 7.421 3.517 1.00 90.50 103 LYS A C 1
ATOM 838 O O . LYS A 1 103 ? -9.862 6.221 3.752 1.00 90.50 103 LYS A O 1
ATOM 843 N N . ALA A 1 104 ? -9.522 8.347 4.374 1.00 89.94 104 ALA A N 1
ATOM 844 C CA . ALA A 1 104 ? -8.953 8.001 5.666 1.00 89.94 104 ALA A CA 1
ATOM 845 C C . ALA A 1 104 ? -9.999 7.323 6.566 1.00 89.94 104 ALA A C 1
ATOM 847 O O . ALA A 1 104 ? -11.151 7.761 6.666 1.00 89.94 104 ALA A O 1
ATOM 848 N N . THR A 1 105 ? -9.572 6.282 7.273 1.00 92.12 105 THR A N 1
ATOM 849 C CA . THR A 1 105 ? -10.383 5.580 8.267 1.00 92.12 105 THR A CA 1
ATOM 850 C C . THR A 1 105 ? -10.171 6.214 9.638 1.00 92.12 105 THR A C 1
ATOM 852 O O . THR A 1 105 ? -9.043 6.389 10.101 1.00 92.12 105 THR A O 1
ATOM 855 N N . ASN A 1 106 ? -11.264 6.540 10.333 1.00 92.19 106 ASN A N 1
ATOM 856 C CA . ASN A 1 106 ? -11.222 7.044 11.708 1.00 92.19 106 ASN A CA 1
ATOM 857 C C . ASN A 1 106 ? -11.028 5.893 12.714 1.00 92.19 106 ASN A C 1
ATOM 859 O O . ASN A 1 106 ? -11.901 5.603 13.534 1.00 92.19 106 ASN A O 1
ATOM 863 N N . ALA A 1 107 ? -9.888 5.211 12.610 1.00 92.56 107 ALA A N 1
ATOM 864 C CA . ALA A 1 107 ? -9.577 4.026 13.402 1.00 92.56 107 ALA A CA 1
ATOM 865 C C . ALA A 1 107 ? -8.831 4.335 14.706 1.00 92.56 107 ALA A C 1
ATOM 867 O O . ALA A 1 107 ? -8.736 3.460 15.556 1.00 92.56 107 ALA A O 1
ATOM 868 N N . ILE A 1 108 ? -8.306 5.549 14.894 1.00 94.06 108 ILE A N 1
ATOM 869 C CA . ILE A 1 108 ? -7.457 5.875 16.049 1.00 94.06 108 ILE A CA 1
ATOM 870 C C . ILE A 1 108 ? -8.251 5.836 17.361 1.00 94.06 108 ILE A C 1
ATOM 872 O O . ILE A 1 108 ? -9.277 6.515 17.524 1.00 94.06 108 ILE A O 1
ATOM 876 N N . ASP A 1 109 ? -7.744 5.058 18.316 1.00 94.31 109 ASP A N 1
ATOM 877 C CA . ASP A 1 109 ? -8.126 5.118 19.720 1.00 94.31 109 ASP A CA 1
ATOM 878 C C . ASP A 1 109 ? -7.296 6.190 20.428 1.00 94.31 109 ASP A C 1
ATOM 880 O O . ASP A 1 109 ? -6.134 5.977 20.774 1.00 94.31 109 ASP A O 1
ATOM 884 N N . ILE A 1 110 ? -7.905 7.352 20.654 1.00 92.25 110 ILE A N 1
ATOM 885 C CA . ILE A 1 110 ? -7.249 8.500 21.291 1.00 92.25 110 ILE A CA 1
ATOM 886 C C . ILE A 1 110 ? -6.820 8.230 22.741 1.00 92.25 110 ILE A C 1
ATOM 888 O O . ILE A 1 110 ? -5.994 8.972 23.264 1.00 92.25 110 ILE A O 1
ATOM 892 N N . TYR A 1 111 ? -7.375 7.206 23.401 1.00 92.44 111 TYR A N 1
ATOM 893 C CA . TYR A 1 111 ? -7.049 6.882 24.792 1.00 92.44 111 TYR A CA 1
ATOM 894 C C . TYR A 1 111 ? -5.899 5.879 24.913 1.00 92.44 111 TYR A C 1
ATOM 896 O O . TYR A 1 111 ? -5.192 5.890 25.919 1.00 92.44 111 TYR A O 1
ATOM 904 N N . ALA A 1 112 ? -5.716 5.021 23.908 1.00 92.88 112 ALA A N 1
ATOM 905 C CA . ALA A 1 112 ? -4.652 4.016 23.876 1.00 92.88 112 ALA A CA 1
ATOM 906 C C . ALA A 1 112 ? -3.449 4.436 23.009 1.00 92.88 112 ALA A C 1
ATOM 908 O O . ALA A 1 112 ? -2.353 3.899 23.165 1.00 92.88 112 ALA A O 1
ATOM 909 N N . THR A 1 113 ? -3.636 5.404 22.108 1.00 93.00 113 THR A N 1
ATOM 910 C CA . THR A 1 113 ? -2.571 5.942 21.254 1.00 93.00 113 THR A CA 1
ATOM 911 C C . THR A 1 113 ? -1.578 6.768 22.067 1.00 93.00 113 THR A C 1
ATOM 913 O O . THR A 1 113 ? -1.963 7.576 22.912 1.00 93.00 113 THR A O 1
ATOM 916 N N . VAL A 1 114 ? -0.284 6.592 21.787 1.00 92.94 114 VAL A N 1
ATOM 917 C CA . VAL A 1 114 ? 0.789 7.365 22.425 1.00 92.94 114 VAL A CA 1
ATOM 918 C C . VAL A 1 114 ? 1.148 8.566 21.555 1.00 92.94 114 VAL A C 1
ATOM 920 O O . VAL A 1 114 ? 1.439 8.411 20.364 1.00 92.94 114 VAL A O 1
ATOM 923 N N . TYR A 1 115 ? 1.181 9.742 22.182 1.00 93.38 115 TYR A N 1
ATOM 924 C CA . TYR A 1 115 ? 1.497 11.022 21.553 1.00 93.38 115 TYR A CA 1
ATOM 925 C C . TYR A 1 115 ? 2.767 11.649 22.148 1.00 93.38 115 TYR A C 1
ATOM 927 O O . TYR A 1 115 ? 3.010 11.531 23.351 1.00 93.38 115 TYR A O 1
ATOM 935 N N . ILE A 1 116 ? 3.541 12.350 21.316 1.00 92.75 116 ILE A N 1
ATOM 936 C CA . ILE A 1 116 ? 4.617 13.272 21.721 1.00 92.75 116 ILE A CA 1
ATOM 937 C C . ILE A 1 116 ? 4.418 14.567 20.931 1.00 92.75 116 ILE A C 1
ATOM 939 O O . ILE A 1 116 ? 4.414 14.515 19.707 1.00 92.75 116 ILE A O 1
ATOM 943 N N . ASP A 1 117 ? 4.234 15.700 21.614 1.00 88.50 117 ASP A N 1
ATOM 944 C CA . ASP A 1 117 ? 4.016 17.020 20.993 1.00 88.50 117 ASP A CA 1
ATOM 945 C C . ASP A 1 117 ? 2.957 16.993 19.866 1.00 88.50 117 ASP A C 1
ATOM 947 O O . ASP A 1 117 ? 3.193 17.449 18.751 1.00 88.50 117 ASP A O 1
ATOM 951 N N . ASP A 1 118 ? 1.798 16.387 20.154 1.00 84.94 118 ASP A N 1
ATOM 952 C CA . ASP A 1 118 ? 0.668 16.160 19.231 1.00 84.94 118 ASP A CA 1
ATOM 953 C C . ASP A 1 118 ? 0.934 15.203 18.048 1.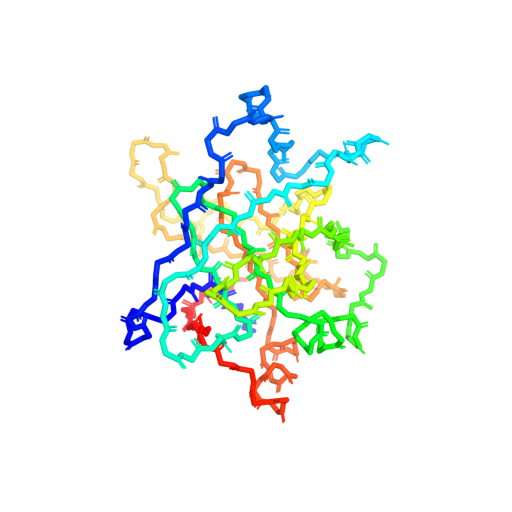00 84.94 118 ASP A C 1
ATOM 955 O O . ASP A 1 118 ? 0.015 14.880 17.290 1.00 84.94 118 ASP A O 1
ATOM 959 N N . ALA A 1 119 ? 2.145 14.655 17.920 1.00 87.00 119 ALA A N 1
ATOM 960 C CA . ALA A 1 119 ? 2.470 13.623 16.941 1.00 87.00 119 ALA A CA 1
ATOM 961 C C . ALA A 1 119 ? 2.176 12.216 17.486 1.00 87.00 119 ALA A C 1
ATOM 963 O O . ALA A 1 119 ? 2.550 11.871 18.609 1.00 87.00 119 ALA A O 1
ATOM 964 N N . ILE A 1 120 ? 1.537 11.372 16.670 1.00 89.12 120 ILE A N 1
ATOM 965 C CA . ILE A 1 120 ? 1.316 9.957 16.996 1.00 89.12 120 ILE A CA 1
ATOM 966 C C . ILE A 1 120 ? 2.641 9.208 16.853 1.00 89.12 120 ILE A C 1
ATOM 968 O O . ILE A 1 120 ? 3.152 9.056 15.746 1.00 89.12 120 ILE A O 1
ATOM 972 N N . VAL A 1 121 ? 3.169 8.695 17.965 1.00 88.81 121 VAL A N 1
ATOM 973 C CA . VAL A 1 121 ? 4.393 7.872 17.964 1.00 88.81 121 VAL A CA 1
ATOM 974 C C . VAL A 1 121 ? 4.095 6.378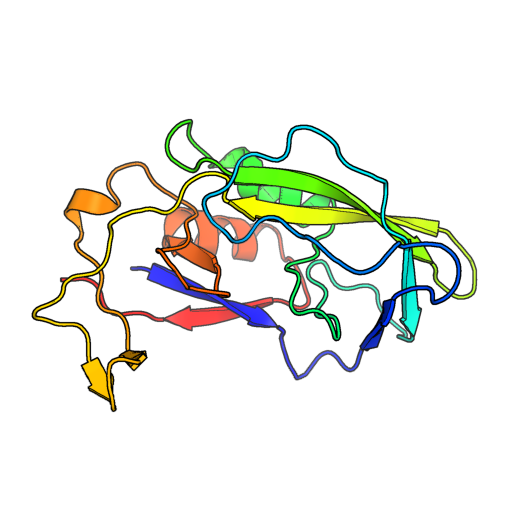 17.995 1.00 88.81 121 VAL A C 1
ATOM 976 O O . VAL A 1 121 ? 4.880 5.580 17.488 1.00 88.81 121 VAL A O 1
ATOM 979 N N . LYS A 1 122 ? 2.948 5.987 18.560 1.00 89.94 122 LYS A N 1
ATOM 980 C CA . LYS A 1 122 ? 2.470 4.602 18.570 1.00 89.94 122 LYS A CA 1
ATOM 981 C C . LYS A 1 122 ? 0.946 4.593 18.429 1.00 89.94 122 LYS A C 1
ATOM 983 O O . LYS A 1 122 ? 0.264 4.870 19.420 1.00 89.94 122 LYS A O 1
ATOM 988 N N . PRO A 1 123 ? 0.404 4.320 17.230 1.00 91.56 123 PRO A N 1
ATOM 989 C CA . PRO A 1 123 ? -1.037 4.267 17.030 1.00 91.56 123 PRO A CA 1
ATOM 990 C C . PRO A 1 123 ? -1.631 3.038 17.722 1.00 91.56 123 PRO A C 1
ATOM 992 O O . PRO A 1 123 ? -1.079 1.939 17.638 1.00 91.56 123 PRO A O 1
ATOM 995 N N . ALA A 1 124 ? -2.775 3.236 18.368 1.00 93.44 124 ALA A N 1
ATOM 996 C CA . ALA A 1 124 ? -3.671 2.167 18.782 1.00 93.44 124 ALA A CA 1
ATOM 997 C C . ALA A 1 124 ? -4.984 2.300 18.009 1.00 93.44 124 ALA A C 1
ATOM 999 O O . ALA A 1 124 ? -5.480 3.413 17.797 1.00 93.44 124 ALA A O 1
ATOM 1000 N N . PHE A 1 125 ? -5.543 1.172 17.577 1.00 94.62 125 PHE A N 1
ATOM 1001 C CA . PHE A 1 125 ? -6.723 1.163 16.717 1.00 94.62 125 PHE A CA 1
ATOM 1002 C C . PHE A 1 125 ? -7.954 0.579 17.406 1.00 94.62 125 PHE A C 1
ATOM 1004 O O . PHE A 1 125 ? -7.883 -0.490 18.006 1.00 94.62 125 PHE A O 1
ATOM 1011 N N . LYS A 1 126 ? -9.095 1.249 17.230 1.00 94.00 126 LYS A N 1
ATOM 1012 C CA . LYS A 1 126 ? -10.427 0.784 17.626 1.00 94.00 126 LYS A CA 1
ATOM 1013 C C . LYS A 1 126 ? -10.820 -0.422 16.784 1.00 94.00 126 LYS A C 1
ATOM 1015 O O . LYS A 1 126 ? -11.090 -0.271 15.591 1.00 94.00 126 LYS A O 1
ATOM 1020 N N . SER A 1 127 ? -10.949 -1.586 17.410 1.00 91.19 127 SER A N 1
ATOM 1021 C CA . SER A 1 127 ? -11.282 -2.825 16.695 1.00 91.19 127 SER A CA 1
ATOM 1022 C C . SER A 1 127 ? -12.586 -2.728 15.883 1.00 91.19 127 SER A C 1
ATOM 1024 O O . SER A 1 127 ? -12.625 -3.154 14.732 1.00 91.19 127 SER A O 1
ATOM 1026 N N . TYR A 1 128 ? -13.624 -2.081 16.428 1.00 92.00 128 TYR A N 1
ATOM 1027 C CA . TYR A 1 128 ? -14.918 -1.914 15.747 1.00 92.00 128 TYR A CA 1
ATOM 1028 C C . TYR A 1 128 ? -14.853 -1.020 14.497 1.00 92.00 128 TYR A C 1
ATOM 1030 O O . TYR A 1 128 ? -15.692 -1.134 13.610 1.00 92.00 128 TYR A O 1
ATOM 1038 N N . ALA A 1 129 ? -13.883 -0.101 14.423 1.00 91.75 129 ALA A N 1
ATOM 1039 C CA . ALA A 1 129 ? -13.728 0.801 13.280 1.00 91.75 129 ALA A CA 1
ATOM 1040 C C . ALA A 1 129 ? -13.054 0.112 12.082 1.00 91.75 129 ALA A C 1
ATOM 1042 O O . ALA A 1 129 ? -13.017 0.682 10.995 1.00 91.75 129 ALA A O 1
ATOM 1043 N N . LEU A 1 130 ? -12.517 -1.093 12.298 1.00 93.12 130 LEU A N 1
ATOM 1044 C CA . LEU A 1 130 ? -11.815 -1.900 11.305 1.00 93.12 130 LEU A CA 1
ATOM 1045 C C . LEU A 1 130 ? -12.626 -3.125 10.860 1.00 93.12 130 LEU A C 1
ATOM 1047 O O . LEU A 1 130 ? -12.123 -3.959 10.110 1.00 93.12 130 LEU A O 1
ATOM 1051 N N . GLU A 1 131 ? -13.874 -3.265 11.312 1.00 92.81 131 GLU A N 1
ATOM 1052 C CA . GLU A 1 131 ? -14.735 -4.363 10.878 1.00 92.81 131 GLU A CA 1
ATOM 1053 C C . GLU A 1 131 ? -14.980 -4.290 9.364 1.00 92.81 131 GLU A C 1
ATOM 1055 O O . GLU A 1 131 ? -15.570 -3.340 8.853 1.00 92.81 131 GLU A O 1
ATOM 1060 N N . GLY A 1 132 ? -14.509 -5.309 8.639 1.00 92.81 132 GLY A N 1
ATOM 1061 C CA . GLY A 1 132 ? -14.632 -5.394 7.181 1.00 92.81 132 GLY A CA 1
ATOM 1062 C C . GLY A 1 132 ? -13.620 -4.559 6.389 1.00 92.81 132 GLY A C 1
ATOM 1063 O O . GLY A 1 132 ? -13.679 -4.578 5.161 1.00 92.81 132 GLY A O 1
ATOM 1064 N N . VAL A 1 133 ? -12.696 -3.870 7.065 1.00 95.50 133 VAL A N 1
ATOM 1065 C CA . VAL A 1 133 ? -11.581 -3.134 6.451 1.00 95.50 133 VAL A CA 1
ATOM 1066 C C . VAL A 1 133 ? -10.336 -4.019 6.483 1.00 95.50 133 VAL A C 1
ATOM 1068 O O . VAL A 1 133 ? -10.014 -4.603 7.513 1.00 95.50 133 VAL A O 1
ATOM 1071 N N . ASN A 1 134 ? -9.624 -4.121 5.369 1.00 96.81 134 ASN A N 1
ATOM 1072 C CA . ASN A 1 134 ? -8.403 -4.902 5.202 1.00 96.81 134 ASN A CA 1
ATOM 1073 C C . ASN A 1 134 ? -7.162 -4.045 4.970 1.00 96.81 134 ASN A C 1
ATOM 1075 O O . ASN A 1 134 ? -6.066 -4.465 5.346 1.00 96.81 134 ASN A O 1
ATOM 1079 N N . ILE A 1 135 ? -7.331 -2.856 4.395 1.00 96.69 135 ILE A N 1
ATOM 1080 C CA . ILE A 1 135 ? -6.263 -1.886 4.155 1.00 96.69 135 ILE A CA 1
ATOM 1081 C C . ILE A 1 135 ? -6.793 -0.481 4.414 1.00 96.69 135 ILE A C 1
ATOM 1083 O O . ILE A 1 135 ? -7.905 -0.148 4.018 1.00 96.69 135 ILE A O 1
ATOM 1087 N N . PHE A 1 136 ? -6.017 0.343 5.110 1.00 95.56 136 PHE A N 1
ATOM 1088 C CA . PHE A 1 136 ? -6.424 1.704 5.426 1.00 95.56 136 PHE A CA 1
ATOM 1089 C C . PHE A 1 136 ? -5.239 2.608 5.751 1.00 95.56 136 PHE A C 1
ATOM 1091 O O . PHE A 1 136 ? -4.125 2.171 6.032 1.00 95.56 136 PHE A O 1
ATOM 1098 N N . SER A 1 137 ? -5.523 3.901 5.783 1.00 93.56 137 SER A N 1
ATOM 1099 C CA . SER A 1 137 ? -4.701 4.909 6.437 1.00 93.56 137 SER A CA 1
ATOM 1100 C C . SER A 1 137 ? -5.602 5.774 7.320 1.00 93.56 137 SER A C 1
ATOM 1102 O O . SER A 1 137 ? -6.827 5.753 7.167 1.00 93.56 137 SER A O 1
ATOM 1104 N N . TYR A 1 138 ? -5.030 6.509 8.268 1.00 90.38 138 TYR A N 1
ATOM 1105 C CA . TYR A 1 138 ? -5.761 7.490 9.075 1.00 90.38 138 TYR A CA 1
ATOM 1106 C C . TYR A 1 138 ? -5.311 8.909 8.718 1.00 90.38 138 TYR A C 1
ATOM 1108 O O . TYR A 1 138 ? -4.309 9.111 8.039 1.00 90.38 138 TYR A O 1
ATOM 1116 N N . TYR A 1 139 ? -6.070 9.907 9.165 1.00 82.94 139 TYR A N 1
ATOM 1117 C CA . TYR A 1 139 ? -5.826 11.305 8.810 1.00 82.94 139 TYR A CA 1
ATOM 1118 C C . TYR A 1 139 ? -4.404 11.759 9.193 1.00 82.94 139 TYR A C 1
ATOM 1120 O O . TYR A 1 139 ? -3.982 11.547 10.329 1.00 82.94 139 TYR A O 1
ATOM 1128 N N . ASN A 1 140 ? -3.690 12.401 8.262 1.00 77.19 140 ASN A N 1
ATOM 1129 C CA . ASN A 1 140 ? -2.280 12.809 8.390 1.00 77.19 140 ASN A CA 1
ATOM 1130 C C . ASN A 1 140 ? -1.270 11.661 8.578 1.00 77.19 140 ASN A C 1
ATOM 1132 O O . ASN A 1 140 ? -0.146 11.912 9.012 1.00 77.19 140 ASN A O 1
ATOM 1136 N N . SER A 1 141 ? -1.637 10.413 8.279 1.00 85.19 141 SER A N 1
ATOM 1137 C CA . SER A 1 141 ? -0.660 9.330 8.214 1.00 85.19 141 SER A CA 1
ATOM 1138 C C . SER A 1 141 ? -0.114 9.189 6.801 1.00 85.19 141 SER A C 1
ATOM 1140 O O . SER A 1 141 ? -0.867 9.068 5.839 1.00 85.19 141 SER A O 1
ATOM 1142 N N . GLU A 1 142 ? 1.207 9.147 6.692 1.00 83.75 142 GLU A N 1
ATOM 1143 C CA . GLU A 1 142 ? 1.893 8.716 5.473 1.00 83.75 142 GLU A CA 1
ATOM 1144 C C . GLU A 1 142 ? 1.999 7.189 5.398 1.00 83.75 142 GLU A C 1
ATOM 1146 O O . GLU A 1 142 ? 2.466 6.665 4.400 1.00 83.75 142 GLU A O 1
ATOM 1151 N N . LYS A 1 143 ? 1.582 6.462 6.445 1.00 89.44 143 LYS A N 1
ATOM 1152 C CA . LYS A 1 143 ? 1.669 5.002 6.499 1.00 89.44 143 LYS A CA 1
ATOM 1153 C C . LYS A 1 143 ? 0.384 4.345 6.006 1.00 89.44 143 LYS A C 1
ATOM 1155 O O . LYS A 1 143 ? -0.725 4.852 6.204 1.00 89.44 143 LYS A O 1
ATOM 1160 N N . ILE A 1 144 ? 0.552 3.148 5.456 1.00 93.31 144 ILE A N 1
ATOM 1161 C CA . ILE A 1 144 ? -0.531 2.213 5.159 1.00 93.31 144 ILE A CA 1
ATOM 1162 C C . ILE A 1 144 ? -0.555 1.127 6.227 1.00 93.31 144 ILE A C 1
ATOM 1164 O O . ILE A 1 144 ? 0.477 0.549 6.578 1.00 93.31 144 ILE A O 1
ATOM 1168 N N . TYR A 1 145 ? -1.754 0.839 6.713 1.00 95.56 145 TYR A N 1
ATOM 1169 C CA . TYR A 1 145 ? -2.039 -0.207 7.677 1.00 95.56 145 TYR A CA 1
ATOM 1170 C C . TYR A 1 145 ? -2.876 -1.300 7.031 1.00 95.56 145 TYR A C 1
ATOM 1172 O O . TYR A 1 145 ? -3.754 -1.027 6.213 1.00 95.56 145 TYR A O 1
ATOM 1180 N N . ILE A 1 146 ? -2.618 -2.540 7.423 1.00 96.81 146 ILE A N 1
ATOM 1181 C CA . ILE A 1 146 ? -3.327 -3.722 6.948 1.00 96.81 146 ILE A CA 1
ATOM 1182 C C . ILE A 1 146 ? -3.753 -4.604 8.108 1.00 96.81 146 ILE A C 1
ATOM 1184 O O . ILE A 1 146 ? -3.122 -4.622 9.167 1.00 96.81 146 ILE A O 1
ATOM 1188 N N . THR A 1 147 ? -4.817 -5.369 7.910 1.00 95.62 147 THR A N 1
ATOM 1189 C CA . THR A 1 147 ? -5.247 -6.383 8.876 1.00 95.62 147 THR A CA 1
ATOM 1190 C C . THR A 1 147 ? -4.491 -7.696 8.694 1.00 95.62 147 THR A C 1
ATOM 1192 O O . THR A 1 147 ? -3.843 -7.938 7.676 1.00 95.62 147 THR A O 1
ATOM 1195 N N . GLU A 1 148 ? -4.621 -8.588 9.678 1.00 94.69 148 GLU A N 1
ATOM 1196 C CA . GLU A 1 148 ? -4.099 -9.960 9.614 1.00 94.69 148 GLU A CA 1
ATOM 1197 C C . GLU A 1 148 ? -4.530 -10.720 8.352 1.00 94.69 148 GLU A C 1
ATOM 1199 O O . GLU A 1 148 ? -3.750 -11.488 7.795 1.00 94.69 148 GLU A O 1
ATOM 1204 N N . GLN A 1 149 ? -5.762 -10.504 7.883 1.00 95.12 149 GLN A N 1
ATOM 1205 C CA . GLN A 1 149 ? -6.276 -11.192 6.702 1.00 95.12 149 GLN A CA 1
ATOM 1206 C C . GLN A 1 149 ? -5.466 -10.829 5.453 1.00 95.12 149 GLN A C 1
ATOM 1208 O O . GLN A 1 149 ? -5.026 -11.719 4.721 1.00 95.12 149 GLN A O 1
ATOM 1213 N N . LEU A 1 150 ? -5.239 -9.532 5.226 1.00 96.56 150 LEU A N 1
ATOM 1214 C CA . LEU A 1 150 ? -4.431 -9.071 4.103 1.00 96.56 150 LEU A CA 1
ATOM 1215 C C . LEU A 1 150 ? -2.948 -9.402 4.298 1.00 96.56 150 LEU A C 1
ATOM 1217 O O . LEU A 1 150 ? -2.306 -9.867 3.361 1.00 96.56 150 LEU A O 1
ATOM 1221 N N . HIS A 1 151 ? -2.419 -9.264 5.513 1.00 96.88 151 HIS A N 1
ATOM 1222 C CA . HIS A 1 151 ? -1.052 -9.676 5.838 1.00 96.88 151 HIS A CA 1
ATOM 1223 C C . HIS A 1 151 ? -0.792 -11.145 5.461 1.00 96.88 151 HIS A C 1
ATOM 1225 O O . HIS A 1 151 ? 0.107 -11.442 4.673 1.00 96.88 151 HIS A O 1
ATOM 1231 N N . SER A 1 152 ? -1.650 -12.058 5.924 1.00 96.19 152 SER A N 1
ATOM 1232 C CA . SER A 1 152 ? -1.582 -13.484 5.586 1.00 96.19 152 SER A CA 1
ATOM 1233 C C . SER A 1 152 ? -1.675 -13.732 4.078 1.00 96.19 152 SER A C 1
ATOM 1235 O O . SER A 1 152 ? -0.997 -14.614 3.545 1.00 96.19 152 SER A O 1
ATOM 1237 N N . ARG A 1 153 ? -2.496 -12.949 3.365 1.00 96.44 153 ARG A N 1
ATOM 1238 C CA . ARG A 1 153 ? -2.618 -13.048 1.908 1.00 96.44 153 ARG A CA 1
ATOM 1239 C C . ARG A 1 153 ? -1.330 -12.634 1.198 1.00 96.44 153 ARG A C 1
ATOM 1241 O O . ARG A 1 153 ? -0.900 -13.357 0.301 1.00 96.44 153 ARG A O 1
ATOM 1248 N N . ILE A 1 154 ? -0.710 -11.530 1.612 1.00 96.31 154 ILE A N 1
ATOM 1249 C CA . ILE A 1 154 ? 0.549 -11.048 1.030 1.00 96.31 154 ILE A CA 1
ATOM 1250 C C . ILE A 1 154 ? 1.665 -12.073 1.263 1.00 96.31 154 ILE A C 1
ATOM 1252 O O . ILE A 1 154 ? 2.350 -12.449 0.308 1.00 96.31 154 ILE A O 1
ATOM 1256 N N . LEU A 1 155 ? 1.781 -12.605 2.486 1.00 95.38 155 LEU A N 1
ATOM 1257 C CA . LEU A 1 155 ? 2.744 -13.664 2.806 1.00 95.38 155 LEU A CA 1
ATOM 1258 C C . LEU A 1 155 ? 2.526 -14.922 1.957 1.00 95.38 155 LEU A C 1
ATOM 1260 O O . LEU A 1 155 ? 3.481 -15.488 1.435 1.00 95.38 155 LEU A O 1
ATOM 1264 N N . TYR A 1 156 ? 1.273 -15.342 1.763 1.00 96.38 156 TYR A N 1
ATOM 1265 C CA . TYR A 1 156 ? 0.954 -16.499 0.922 1.00 96.38 156 TYR A CA 1
ATOM 1266 C C . TYR A 1 156 ? 1.366 -16.302 -0.545 1.00 96.38 156 TYR A C 1
ATOM 1268 O O . TYR A 1 156 ? 1.747 -17.259 -1.217 1.00 96.38 156 TYR A O 1
ATOM 1276 N N . THR A 1 157 ? 1.277 -15.071 -1.052 1.00 95.62 157 THR A N 1
ATOM 1277 C CA . THR A 1 157 ? 1.696 -14.737 -2.422 1.00 95.62 157 THR A CA 1
ATOM 1278 C C . THR A 1 157 ? 3.202 -14.546 -2.580 1.00 95.62 157 THR A C 1
ATOM 1280 O O . THR A 1 157 ? 3.654 -14.378 -3.711 1.00 95.62 157 THR A O 1
ATOM 1283 N N . ASP A 1 158 ? 3.977 -14.595 -1.492 1.00 94.62 158 ASP A N 1
ATOM 1284 C CA . ASP A 1 158 ? 5.437 -14.449 -1.505 1.00 94.62 158 ASP A CA 1
ATOM 1285 C C . ASP A 1 158 ? 5.885 -13.123 -2.152 1.00 94.62 158 ASP A C 1
ATOM 1287 O O . ASP A 1 158 ? 6.702 -13.105 -3.073 1.00 94.62 158 ASP A O 1
ATOM 1291 N N . CYS A 1 159 ? 5.247 -12.007 -1.774 1.00 93.88 159 CYS A N 1
ATOM 1292 C CA . CYS A 1 159 ? 5.621 -10.683 -2.280 1.00 93.88 159 CYS A CA 1
ATOM 1293 C C . CYS A 1 159 ? 6.914 -10.178 -1.620 1.00 93.88 159 CYS A C 1
ATOM 1295 O O . CYS A 1 159 ? 7.046 -10.249 -0.399 1.00 93.88 159 CYS A O 1
ATOM 1297 N N . SER A 1 160 ? 7.845 -9.638 -2.411 1.00 93.44 160 SER A N 1
ATOM 1298 C CA . SER A 1 160 ? 9.157 -9.167 -1.937 1.00 93.44 160 SER A CA 1
ATOM 1299 C C . SER A 1 160 ? 9.233 -7.651 -1.685 1.00 93.44 160 SER A C 1
ATOM 1301 O O . SER A 1 160 ? 8.433 -6.873 -2.206 1.00 93.44 160 SER A O 1
ATOM 1303 N N . GLY A 1 161 ? 10.230 -7.218 -0.902 1.00 91.06 161 GLY A N 1
ATOM 1304 C CA . GLY A 1 161 ? 10.495 -5.801 -0.593 1.00 91.06 161 GLY A CA 1
ATOM 1305 C C . GLY A 1 161 ? 9.560 -5.180 0.447 1.00 91.06 161 GLY A C 1
ATOM 1306 O O . GLY A 1 161 ? 9.556 -3.962 0.614 1.00 91.06 161 GLY A O 1
ATOM 1307 N N . ILE A 1 162 ? 8.768 -6.004 1.138 1.00 92.00 162 ILE A N 1
ATOM 1308 C CA . ILE A 1 162 ? 7.788 -5.581 2.139 1.00 92.00 162 ILE A CA 1
ATOM 1309 C C . ILE A 1 162 ? 8.235 -6.047 3.520 1.00 92.00 162 ILE A C 1
ATOM 1311 O O . ILE A 1 162 ? 8.518 -7.228 3.716 1.00 92.00 162 ILE A O 1
ATOM 1315 N N . SER A 1 163 ? 8.201 -5.141 4.490 1.00 92.50 163 SER A N 1
ATOM 1316 C CA . SER A 1 163 ? 8.290 -5.450 5.912 1.00 92.50 163 SER A CA 1
ATOM 1317 C C . SER A 1 163 ? 6.984 -5.081 6.624 1.00 92.50 163 SER A C 1
ATOM 1319 O O . SER A 1 163 ? 6.222 -4.216 6.181 1.00 92.50 163 SER A O 1
ATOM 1321 N N . PHE A 1 164 ? 6.693 -5.775 7.726 1.00 93.50 164 PHE A N 1
ATOM 1322 C CA . PHE A 1 164 ? 5.466 -5.587 8.498 1.00 93.50 164 PHE A CA 1
ATOM 1323 C C . PHE A 1 164 ? 5.796 -5.281 9.951 1.00 93.50 164 PHE A C 1
ATOM 1325 O O . PHE A 1 164 ? 6.423 -6.093 10.632 1.00 93.50 164 PHE A O 1
ATOM 1332 N N . ASN A 1 165 ? 5.303 -4.147 10.447 1.00 92.50 165 ASN A N 1
ATOM 1333 C CA . ASN A 1 165 ? 5.437 -3.794 11.857 1.00 92.50 165 ASN A CA 1
ATOM 1334 C C . ASN A 1 165 ? 4.097 -3.964 12.577 1.00 92.50 165 ASN A C 1
ATOM 1336 O O . ASN A 1 165 ? 3.118 -3.307 12.206 1.00 92.50 165 ASN A O 1
ATOM 1340 N N . PRO A 1 166 ? 4.017 -4.825 13.607 1.00 91.31 166 PRO A N 1
ATOM 1341 C CA . PRO A 1 166 ? 2.777 -5.048 14.332 1.00 91.31 166 PRO A CA 1
ATOM 1342 C C . PRO A 1 166 ? 2.357 -3.790 15.102 1.00 91.31 166 PRO A C 1
ATOM 1344 O O . PRO A 1 166 ? 3.168 -3.129 15.751 1.00 91.31 166 PRO A O 1
ATOM 1347 N N . CYS A 1 167 ? 1.063 -3.491 15.051 1.00 87.81 167 CYS A N 1
ATOM 1348 C CA . CYS A 1 167 ? 0.417 -2.395 15.763 1.00 87.81 167 CYS A CA 1
ATOM 1349 C C . CYS A 1 167 ? -0.594 -2.940 16.782 1.00 87.81 167 CYS A C 1
ATOM 1351 O O . CYS A 1 167 ? -1.185 -4.007 16.596 1.00 87.81 167 CYS A O 1
ATOM 1353 N N . GLU A 1 168 ? -0.819 -2.191 17.860 1.00 80.88 168 GLU A N 1
ATOM 1354 C CA . GLU A 1 168 ? -1.786 -2.569 18.892 1.00 80.88 168 GLU A CA 1
ATOM 1355 C C . GLU A 1 168 ? -3.224 -2.235 18.465 1.00 80.88 168 GLU A C 1
ATOM 1357 O O . GLU A 1 168 ? -3.494 -1.216 17.824 1.00 80.88 168 GLU A O 1
ATOM 1362 N N . CYS A 1 169 ? -4.162 -3.106 18.834 1.00 73.81 169 CYS A N 1
ATOM 1363 C CA . CYS A 1 169 ? -5.598 -2.877 18.686 1.00 73.81 169 CYS A CA 1
ATOM 1364 C C . CYS A 1 169 ? -6.256 -3.006 20.057 1.00 73.81 169 CYS A C 1
ATOM 1366 O O . CYS A 1 169 ? -5.935 -3.941 20.798 1.00 73.81 169 CYS A O 1
ATOM 1368 N N . SER A 1 170 ? -7.153 -2.073 20.368 1.00 66.69 170 SER A N 1
ATOM 1369 C CA . SER A 1 170 ? -7.940 -2.016 21.602 1.00 66.69 170 SER A CA 1
ATOM 1370 C C . SER A 1 170 ? -9.419 -2.318 21.367 1.00 66.69 170 SER A C 1
ATOM 1372 O O . SER A 1 170 ? -9.921 -2.196 20.215 1.00 66.69 170 SER A O 1
#

Foldseek 3Di:
DKWWKDFDPVFPKEKEWDPDDDPDDDPPPAAADDPDADATEIEIDHPDDFQWDDYPVLWTKGAVLLVCLDVVLADPVQQWDWHWYWYDYPPDTGIITTTGRNRAQPFFDPVPFDDDPNDGPATEGEPVSCVRHAWHHHPPDSIIMGDPVSVVSCVVSVGGRIDIGDHHYD

Secondary structure (DSSP, 8-state):
-EEEEEE-TTS--EEEE-TTS--S--PPPTT---S-----EEEEE-SS--SEE-BTT---EEEHHHHHHHHTT--TTS-EEEEEEEEE-SS-EEEEEEEEESS----B-TTTSEEETTEEEE-EE-GGGGTT-SEE--TT---EEEEHHHHHHHHHTT-SSEEEEEEEE-

Sequence (170 aa):
MVFSIEFDIETVSTLAVADDAVDWMQIPPQGHIVDEWILPKFYFTGSHMPDYLMNDVGWHICSLKLVDAIASVCTELDFVRFLPVHVYTSDRIIEYYVIHIEKATNAIDIYATVYIDDAIVKPAFKSYALEGVNIFSYYNSEKIYITEQLHSRILYTDCSGISFNPCECS

pLDDT: mean 86.45, std 12.38, range [43.81, 98.0]

Mean predicted aligned error: 5.74 Å

Solvent-accessible surface area (backbone atoms only — not comparable to full-atom values): 9669 Å² total; per-residue (Å²): 105,39,27,36,63,41,66,30,79,87,56,79,57,51,35,43,76,53,92,83,79,70,86,75,80,75,74,67,58,60,41,37,78,81,89,75,82,80,77,46,51,31,38,47,57,58,94,69,89,52,30,31,45,58,40,89,84,68,52,54,31,27,25,62,69,46,49,52,41,50,63,75,67,58,45,91,71,18,40,68,44,75,44,65,30,41,40,32,47,98,86,49,77,43,75,30,24,35,66,40,34,34,46,45,43,88,28,72,28,81,86,71,32,41,68,56,96,90,39,78,78,42,69,17,29,35,52,83,66,43,70,76,40,33,43,40,28,36,79,91,40,88,54,46,34,30,24,52,70,45,50,54,40,39,61,75,68,67,60,40,36,61,32,77,46,83,42,56,69,91